Protein AF-A0A3N5YE38-F1 (afdb_monomer_lite)

Radius of gyration: 24.76 Å; chains: 1; bounding box: 48×30×62 Å

Foldseek 3Di:
DPPLVVVLVVQLVVLVVVVDDNVVSVVVSVQVSCVVPHPPDSVVVVVVVVVVVCPDPVVVVVVVLVVVVVVCVVVVVLVVLLVVCQVVQVVDVVRPPVSVVVSVVVVVVVSD

Sequence (112 aa):
MNITLATVLLLLFALLSSGVWIALSLLATAGISLGIFTQMPVAKIWSQAMWNSLNNWALAALPMFIFLGEMILRTRMSDLLFRGLKPWVQFIPGRLLHTNIIGSAIFAAVSG

pLDDT: mean 84.83, std 7.22, range [57.03, 94.38]

Structure (mmCIF, N/CA/C/O backbone):
data_AF-A0A3N5YE38-F1
#
_entry.id   AF-A0A3N5YE38-F1
#
loop_
_atom_site.group_PDB
_atom_site.id
_atom_site.type_symbol
_atom_site.label_atom_id
_atom_site.label_alt_id
_atom_site.label_comp_id
_atom_site.label_asym_id
_atom_site.label_entity_id
_atom_site.label_seq_id
_atom_site.pdbx_PDB_ins_code
_atom_site.Cartn_x
_atom_site.Cartn_y
_atom_site.Cartn_z
_atom_site.occupancy
_atom_site.B_iso_or_equiv
_atom_site.auth_seq_id
_atom_site.auth_comp_id
_atom_site.auth_asym_id
_atom_site.auth_atom_id
_atom_site.pdbx_PDB_model_num
ATOM 1 N N . MET A 1 1 ? -6.522 4.708 -36.241 1.00 57.03 1 MET A N 1
ATOM 2 C CA . MET A 1 1 ? -5.802 4.377 -34.992 1.00 57.03 1 MET A CA 1
ATOM 3 C C . MET A 1 1 ? -4.342 4.754 -35.200 1.00 57.03 1 MET A C 1
ATOM 5 O O . MET A 1 1 ? -3.771 4.274 -36.170 1.00 57.03 1 MET A O 1
ATOM 9 N N . ASN A 1 2 ? -3.755 5.634 -34.383 1.00 84.81 2 ASN A N 1
ATOM 10 C CA . ASN A 1 2 ? -2.328 5.968 -34.515 1.00 84.81 2 ASN A CA 1
ATOM 11 C C . ASN A 1 2 ? -1.480 4.703 -34.289 1.00 84.81 2 ASN A C 1
ATOM 13 O O . ASN A 1 2 ? -1.813 3.903 -33.415 1.00 84.81 2 ASN A O 1
ATOM 17 N N . ILE A 1 3 ? -0.408 4.517 -35.068 1.00 84.62 3 ILE A N 1
ATOM 18 C CA . ILE A 1 3 ? 0.449 3.310 -35.044 1.00 84.62 3 ILE A CA 1
ATOM 19 C C . ILE A 1 3 ? 0.931 2.993 -33.618 1.00 84.62 3 ILE A C 1
ATOM 21 O O . ILE A 1 3 ? 0.902 1.840 -33.201 1.00 84.62 3 ILE A O 1
ATOM 25 N N . THR A 1 4 ? 1.258 4.028 -32.841 1.00 85.56 4 THR A N 1
ATOM 26 C CA . THR A 1 4 ? 1.652 3.941 -31.427 1.00 85.56 4 THR A CA 1
ATOM 27 C C . THR A 1 4 ? 0.592 3.272 -30.546 1.00 85.56 4 THR A C 1
ATOM 29 O O . THR A 1 4 ? 0.899 2.386 -29.750 1.00 85.56 4 THR A O 1
ATOM 32 N N . LEU A 1 5 ? -0.679 3.645 -30.706 1.00 86.31 5 LEU A N 1
ATOM 33 C CA . LEU A 1 5 ? -1.786 3.080 -29.931 1.00 86.31 5 LEU A CA 1
ATOM 34 C C . LEU A 1 5 ? -2.030 1.613 -30.294 1.00 86.31 5 LEU A C 1
ATOM 36 O O . LEU A 1 5 ? -2.254 0.792 -29.408 1.00 86.31 5 LEU A O 1
ATOM 40 N N . ALA A 1 6 ? -1.940 1.272 -31.584 1.00 90.06 6 ALA A N 1
ATOM 41 C CA . ALA A 1 6 ? -2.104 -0.104 -32.045 1.00 90.06 6 ALA A CA 1
ATOM 42 C C . ALA A 1 6 ? -1.020 -1.028 -31.467 1.00 90.06 6 ALA A C 1
ATOM 44 O O . ALA A 1 6 ? -1.335 -2.110 -30.972 1.00 90.06 6 ALA A O 1
ATOM 45 N N . THR A 1 7 ? 0.240 -0.582 -31.456 1.00 88.06 7 THR A N 1
ATOM 46 C CA . THR A 1 7 ? 1.351 -1.352 -30.881 1.00 88.06 7 THR A CA 1
ATOM 47 C C . THR A 1 7 ? 1.218 -1.552 -29.375 1.00 88.06 7 THR A C 1
ATOM 49 O O . THR A 1 7 ? 1.467 -2.655 -28.900 1.00 88.06 7 THR A O 1
ATOM 52 N N . VAL A 1 8 ? 0.786 -0.531 -28.622 1.00 91.75 8 VAL A N 1
ATOM 53 C CA . VAL A 1 8 ? 0.604 -0.635 -27.162 1.00 91.75 8 VAL A CA 1
ATOM 54 C C . VAL A 1 8 ? -0.521 -1.608 -26.816 1.00 91.75 8 VAL A C 1
ATOM 56 O O . VAL A 1 8 ? -0.347 -2.454 -25.943 1.00 91.75 8 VAL A O 1
ATOM 59 N N . LEU A 1 9 ? -1.654 -1.526 -27.521 1.00 92.19 9 LEU A N 1
ATOM 60 C CA . LEU A 1 9 ? -2.789 -2.423 -27.298 1.00 92.19 9 LEU A CA 1
ATOM 61 C C . LEU A 1 9 ? -2.445 -3.876 -27.637 1.00 92.19 9 LEU A C 1
ATOM 63 O O . LEU A 1 9 ? -2.759 -4.766 -26.851 1.00 92.19 9 LEU A O 1
ATOM 67 N N . LEU A 1 10 ? -1.765 -4.125 -28.761 1.00 93.75 10 LEU A N 1
ATOM 68 C CA . LEU A 1 10 ? -1.320 -5.474 -29.125 1.00 93.75 10 LEU A CA 1
ATOM 69 C C . LEU A 1 10 ? -0.378 -6.069 -28.072 1.00 93.75 10 LEU A C 1
ATOM 71 O O . LEU A 1 10 ? -0.559 -7.220 -27.680 1.00 93.75 10 LEU A O 1
ATOM 75 N N . LEU A 1 11 ? 0.582 -5.282 -27.577 1.00 92.88 11 LEU A N 1
ATOM 76 C CA . LEU A 1 11 ? 1.498 -5.702 -26.512 1.00 92.88 11 LEU A CA 1
ATOM 77 C C . LEU A 1 11 ? 0.749 -6.040 -25.216 1.00 92.88 11 LEU A C 1
ATOM 79 O O . LEU A 1 11 ? 0.988 -7.097 -24.633 1.00 92.88 11 LEU A O 1
ATOM 83 N N . LEU A 1 12 ? -0.189 -5.181 -24.804 1.00 93.44 12 LEU A N 1
ATOM 84 C CA . LEU A 1 12 ? -1.008 -5.384 -23.608 1.00 93.44 12 LEU A CA 1
ATOM 85 C C . LEU A 1 12 ? -1.816 -6.685 -23.697 1.00 93.44 12 LEU A C 1
ATOM 87 O O . LEU A 1 12 ? -1.780 -7.504 -22.780 1.00 93.44 12 LEU A O 1
ATOM 91 N N . PHE A 1 13 ? -2.541 -6.886 -24.801 1.00 94.38 13 PHE A N 1
ATOM 92 C CA . PHE A 1 13 ? -3.379 -8.069 -24.981 1.00 94.38 13 PHE A CA 1
ATOM 93 C C . PHE A 1 13 ? -2.552 -9.346 -25.125 1.00 94.38 13 PHE A C 1
ATOM 95 O O . PHE A 1 13 ? -2.968 -10.381 -24.608 1.00 94.38 13 PHE A O 1
ATOM 102 N N . ALA A 1 14 ? -1.369 -9.288 -25.743 1.00 94.00 14 ALA A N 1
ATOM 103 C CA . ALA A 1 14 ? -0.448 -10.420 -25.787 1.00 94.00 14 ALA A CA 1
ATOM 104 C C . ALA A 1 14 ? 0.043 -10.817 -24.379 1.00 94.00 14 ALA A C 1
ATOM 106 O O . ALA A 1 14 ? 0.018 -11.996 -24.031 1.00 94.00 14 ALA A O 1
ATOM 107 N N . LEU A 1 15 ? 0.419 -9.839 -23.545 1.00 92.12 15 LEU A N 1
ATOM 108 C CA . LEU A 1 15 ? 0.863 -10.050 -22.158 1.00 92.12 15 LEU A CA 1
ATOM 109 C C . LEU A 1 15 ? -0.263 -10.481 -21.206 1.00 92.12 15 LEU A C 1
ATOM 111 O O . LEU A 1 15 ? -0.008 -11.164 -20.220 1.00 92.12 15 LEU A O 1
ATOM 115 N N . LEU A 1 16 ? -1.507 -10.075 -21.457 1.00 93.75 16 LEU A N 1
ATOM 116 C CA . LEU A 1 16 ? -2.662 -10.564 -20.696 1.00 93.75 16 LEU A CA 1
ATOM 117 C C . LEU A 1 16 ? -3.050 -11.984 -21.123 1.00 93.75 16 LEU A C 1
ATOM 119 O O . LEU A 1 16 ? -3.386 -12.811 -20.279 1.00 93.75 16 LEU A O 1
ATOM 123 N N . SER A 1 17 ? -2.953 -12.290 -22.420 1.00 93.00 17 SER A N 1
ATOM 124 C CA . SER A 1 17 ? -3.270 -13.620 -22.957 1.00 93.00 17 SER A CA 1
ATOM 125 C C . SER A 1 17 ? -2.262 -14.691 -22.534 1.00 93.00 17 SER A C 1
ATOM 127 O O . SER A 1 17 ? -2.606 -15.869 -22.514 1.00 93.00 17 SER A O 1
ATOM 129 N N . SER A 1 18 ? -1.037 -14.311 -22.156 1.00 90.69 18 SER A N 1
ATOM 130 C CA . SER A 1 18 ? -0.036 -15.242 -21.619 1.00 90.69 18 SER A CA 1
ATOM 131 C C . SER A 1 18 ? -0.307 -15.683 -20.171 1.00 90.69 18 SER A C 1
ATOM 133 O O . SER A 1 18 ? 0.447 -16.492 -19.635 1.00 90.69 18 SER A O 1
ATOM 135 N N . GLY A 1 19 ? -1.372 -15.181 -19.530 1.00 89.25 19 GLY A N 1
ATOM 136 C CA . GLY A 1 19 ? -1.756 -15.558 -18.165 1.00 89.25 19 GLY A CA 1
ATOM 137 C C . GLY A 1 19 ? -0.893 -14.923 -17.069 1.00 89.25 19 GLY A C 1
ATOM 138 O O . GLY A 1 19 ? -0.976 -15.322 -15.908 1.00 89.25 19 GLY A O 1
ATOM 139 N N . VAL A 1 20 ? -0.061 -13.937 -17.418 1.00 90.44 20 VAL A N 1
ATOM 140 C CA . VAL A 1 20 ? 0.755 -13.185 -16.458 1.00 90.44 20 VAL A CA 1
ATOM 141 C C . VAL A 1 20 ? -0.138 -12.283 -15.600 1.00 90.44 20 VAL A C 1
ATOM 143 O O . VAL A 1 20 ? -1.183 -11.797 -16.036 1.00 90.44 20 VAL A O 1
ATOM 146 N N . TRP A 1 21 ? 0.274 -12.053 -14.350 1.00 94.06 21 TRP A N 1
ATOM 147 C CA . TRP A 1 21 ? -0.452 -11.192 -13.419 1.00 94.06 21 TRP A CA 1
ATOM 148 C C . TRP A 1 21 ? -0.653 -9.781 -13.993 1.00 94.06 21 TRP A C 1
ATOM 150 O O . TRP A 1 21 ? 0.298 -9.153 -14.460 1.00 94.06 21 TRP A O 1
ATOM 160 N N . ILE A 1 22 ? -1.882 -9.261 -13.904 1.00 91.25 22 ILE A N 1
ATOM 161 C CA . ILE A 1 22 ? -2.324 -8.024 -14.575 1.00 91.25 22 ILE A CA 1
ATOM 162 C C . ILE A 1 22 ? -1.389 -6.840 -14.291 1.00 91.25 22 ILE A C 1
ATOM 164 O O . ILE A 1 22 ? -1.061 -6.082 -15.204 1.00 91.25 22 ILE A O 1
ATOM 168 N N . ALA A 1 23 ? -0.917 -6.690 -13.048 1.00 88.88 23 ALA A N 1
ATOM 169 C CA . ALA A 1 23 ? -0.032 -5.583 -12.695 1.00 88.88 23 ALA A CA 1
ATOM 170 C C . ALA A 1 23 ? 1.344 -5.690 -13.376 1.00 88.88 23 ALA A C 1
ATOM 172 O O . ALA A 1 23 ? 1.876 -4.680 -13.831 1.00 88.88 23 ALA A O 1
ATOM 173 N N . LEU A 1 24 ? 1.902 -6.902 -13.500 1.00 90.94 24 LEU A N 1
ATOM 174 C CA . LEU A 1 24 ? 3.157 -7.125 -14.227 1.00 90.94 24 LEU A CA 1
ATOM 175 C C . LEU A 1 24 ? 2.973 -6.862 -15.722 1.00 90.94 24 LEU A C 1
ATOM 177 O O . LEU A 1 24 ? 3.826 -6.223 -16.332 1.00 90.94 24 LEU A O 1
ATOM 181 N N . SER A 1 25 ? 1.845 -7.282 -16.298 1.00 92.69 25 SER A N 1
ATOM 182 C CA . SER A 1 25 ? 1.521 -7.030 -17.706 1.00 92.69 25 SER A CA 1
ATOM 183 C C . SER A 1 25 ? 1.390 -5.533 -18.005 1.00 92.69 25 SER A C 1
ATOM 185 O O . SER A 1 25 ? 1.931 -5.055 -19.005 1.00 92.69 25 SER A O 1
ATOM 187 N N . LEU A 1 26 ? 0.742 -4.768 -17.121 1.00 90.94 26 LEU A N 1
ATOM 188 C CA . LEU A 1 26 ? 0.638 -3.307 -17.221 1.00 90.94 26 LEU A CA 1
ATOM 189 C C . LEU A 1 26 ? 2.003 -2.621 -17.087 1.00 90.94 26 LEU A C 1
ATOM 191 O O . LEU A 1 26 ? 2.334 -1.766 -17.908 1.00 90.94 26 LEU A O 1
ATOM 195 N N . LEU A 1 27 ? 2.813 -3.021 -16.100 1.00 89.94 27 LEU A N 1
ATOM 196 C CA . LEU A 1 27 ? 4.161 -2.483 -15.900 1.00 89.94 27 LEU A CA 1
ATOM 197 C C . LEU A 1 27 ? 5.068 -2.763 -17.104 1.00 89.94 27 LEU A C 1
ATOM 199 O O . LEU A 1 27 ? 5.707 -1.847 -17.620 1.00 89.94 27 LEU A O 1
ATOM 203 N N . ALA A 1 28 ? 5.092 -4.004 -17.592 1.00 90.38 28 ALA A N 1
ATOM 204 C CA . ALA A 1 28 ? 5.887 -4.389 -18.754 1.00 90.38 28 ALA A CA 1
ATOM 205 C C . ALA A 1 28 ? 5.453 -3.616 -20.005 1.00 90.38 28 ALA A C 1
ATOM 207 O O . ALA A 1 28 ? 6.294 -3.054 -20.705 1.00 90.38 28 ALA A O 1
ATOM 208 N N . THR A 1 29 ? 4.144 -3.510 -20.249 1.00 92.38 29 THR A N 1
ATOM 209 C CA . THR A 1 29 ? 3.609 -2.752 -21.388 1.00 92.38 29 THR A CA 1
ATOM 210 C C . THR A 1 29 ? 4.001 -1.276 -21.304 1.00 92.38 29 THR A C 1
ATOM 212 O O . THR A 1 29 ? 4.481 -0.715 -22.291 1.00 92.38 29 THR A O 1
ATOM 215 N N . ALA A 1 30 ? 3.866 -0.644 -20.132 1.00 89.06 30 ALA A N 1
ATOM 216 C CA . ALA A 1 30 ? 4.270 0.746 -19.917 1.00 89.06 30 ALA A CA 1
ATOM 217 C C . ALA A 1 30 ? 5.778 0.954 -20.151 1.00 89.06 30 ALA A C 1
ATOM 219 O O . ALA A 1 30 ? 6.183 1.933 -20.771 1.00 89.06 30 ALA A O 1
ATOM 220 N N . GLY A 1 31 ? 6.620 0.016 -19.717 1.00 88.06 31 GLY A N 1
ATOM 221 C CA . GLY A 1 31 ? 8.077 0.116 -19.864 1.00 88.06 31 GLY A CA 1
ATOM 222 C C . GLY A 1 31 ? 8.547 -0.058 -21.295 1.00 88.06 31 GLY A C 1
ATOM 223 O O . GLY A 1 31 ? 9.301 0.770 -21.805 1.00 88.06 31 GL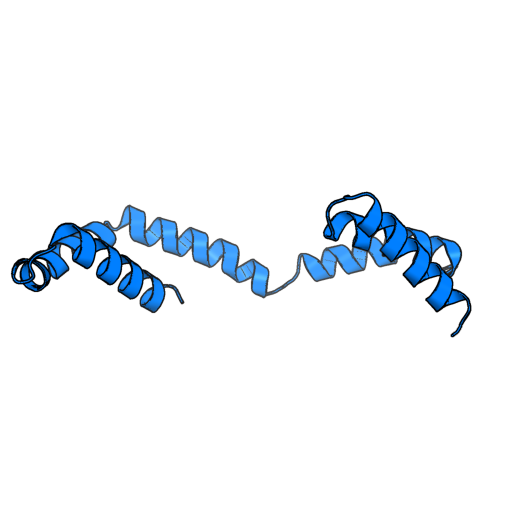Y A O 1
ATOM 224 N N . ILE A 1 32 ? 8.058 -1.110 -21.950 1.00 88.75 32 ILE A N 1
ATOM 225 C CA . ILE A 1 32 ? 8.400 -1.436 -23.335 1.00 88.75 32 ILE A CA 1
ATOM 226 C C . ILE A 1 32 ? 7.925 -0.316 -24.268 1.00 88.75 32 ILE A C 1
ATOM 228 O O . ILE A 1 32 ? 8.679 0.136 -25.124 1.00 88.75 32 ILE A O 1
ATOM 232 N N . SER A 1 33 ? 6.706 0.194 -24.072 1.00 88.12 33 SER A N 1
ATOM 233 C CA . SER A 1 33 ? 6.174 1.289 -24.891 1.00 88.12 33 SER A CA 1
ATOM 234 C C . SER A 1 33 ? 6.934 2.604 -24.706 1.00 88.12 33 SER A C 1
ATOM 236 O O . SER A 1 33 ? 7.266 3.249 -25.701 1.00 88.12 33 SER A O 1
ATOM 238 N N . LEU A 1 34 ? 7.278 2.980 -23.470 1.00 86.50 34 LEU A N 1
ATOM 239 C CA . LEU A 1 34 ? 8.099 4.166 -23.210 1.00 86.50 34 LEU A CA 1
ATOM 240 C C . LEU A 1 34 ? 9.492 4.047 -23.841 1.00 86.50 34 LEU A C 1
ATOM 242 O O . LEU A 1 34 ? 9.972 5.020 -24.415 1.00 86.50 34 LEU A O 1
ATOM 246 N N . GLY A 1 35 ? 10.115 2.865 -23.786 1.00 83.25 35 GLY A N 1
ATOM 247 C CA . GLY A 1 35 ? 11.434 2.626 -24.381 1.00 83.25 35 GLY A CA 1
ATOM 248 C C . GLY A 1 35 ? 11.446 2.647 -25.914 1.00 83.25 35 GLY A C 1
ATOM 249 O O . GLY A 1 35 ? 12.435 3.065 -26.507 1.00 83.25 35 GLY A O 1
ATOM 250 N N . ILE A 1 36 ? 10.355 2.228 -26.563 1.00 83.25 36 ILE A N 1
ATOM 251 C CA . ILE A 1 36 ? 10.247 2.210 -28.032 1.00 83.25 36 ILE A CA 1
ATOM 252 C C . ILE A 1 36 ? 9.889 3.596 -28.584 1.00 83.25 36 ILE A C 1
ATOM 254 O O . ILE A 1 36 ? 10.406 3.999 -29.625 1.00 83.25 36 ILE A O 1
ATOM 258 N N . PHE A 1 37 ? 8.994 4.327 -27.912 1.00 81.56 37 PHE A N 1
ATOM 259 C CA . PHE A 1 37 ? 8.387 5.539 -28.471 1.00 81.56 37 PHE A CA 1
ATOM 260 C C . PHE A 1 37 ? 8.919 6.851 -27.896 1.00 81.56 37 PHE A C 1
ATOM 262 O O . PHE A 1 37 ? 8.563 7.912 -28.405 1.00 81.56 37 PHE A O 1
ATOM 269 N N . THR A 1 38 ? 9.733 6.835 -26.837 1.00 76.94 38 THR A N 1
ATOM 270 C CA . THR A 1 38 ? 10.197 8.064 -26.177 1.00 76.94 38 THR A CA 1
ATOM 271 C C . THR A 1 38 ? 11.710 8.041 -25.944 1.00 76.94 38 THR A C 1
ATOM 273 O O . THR A 1 38 ? 12.247 7.106 -25.370 1.00 76.94 38 THR A O 1
ATOM 276 N N . GLN A 1 39 ? 12.404 9.118 -26.331 1.00 72.38 39 GLN A N 1
ATOM 277 C CA . GLN A 1 39 ? 13.841 9.332 -26.061 1.00 72.38 39 GLN A CA 1
ATOM 278 C C . GLN A 1 39 ? 14.104 9.929 -24.661 1.00 72.38 39 GLN A C 1
ATOM 280 O O . GLN A 1 39 ? 15.217 10.336 -24.335 1.00 72.38 39 GLN A O 1
ATOM 285 N N . MET A 1 40 ? 13.063 10.053 -23.833 1.00 71.62 40 MET A N 1
ATOM 286 C CA . MET A 1 40 ? 13.168 10.596 -22.481 1.00 71.62 40 MET A CA 1
ATOM 287 C C . MET A 1 40 ? 13.791 9.557 -21.543 1.00 71.62 40 MET A C 1
ATOM 289 O O . MET A 1 40 ? 13.620 8.358 -21.767 1.00 71.62 40 MET A O 1
ATOM 293 N N . PRO A 1 41 ? 14.462 9.982 -20.455 1.00 81.12 41 PRO A N 1
ATOM 294 C CA . PRO A 1 41 ? 15.071 9.058 -19.507 1.00 81.12 41 PRO A CA 1
ATOM 295 C C . PRO A 1 41 ? 14.004 8.183 -18.832 1.00 81.12 41 PRO A C 1
ATOM 297 O O . PRO A 1 41 ? 13.379 8.589 -17.850 1.00 81.12 41 PRO A O 1
ATOM 300 N N . VAL A 1 42 ? 13.807 6.967 -19.351 1.00 79.62 42 VAL A N 1
ATOM 301 C CA . VAL A 1 42 ? 12.795 6.010 -18.874 1.00 79.62 42 VAL A CA 1
ATOM 302 C C . VAL A 1 42 ? 12.964 5.760 -17.374 1.00 79.62 42 VAL A C 1
ATOM 304 O O . VAL A 1 42 ? 11.993 5.825 -16.628 1.00 79.62 42 VAL A O 1
ATOM 307 N N . ALA A 1 43 ? 14.205 5.619 -16.900 1.00 81.75 43 ALA A N 1
ATOM 308 C CA . ALA A 1 43 ? 14.515 5.439 -15.481 1.00 81.75 43 ALA A CA 1
ATOM 309 C C . ALA A 1 43 ? 13.963 6.560 -14.576 1.00 81.75 43 ALA A C 1
ATOM 311 O O . ALA A 1 43 ? 13.512 6.285 -13.467 1.00 81.75 43 ALA A O 1
ATOM 312 N N . LYS A 1 44 ? 13.949 7.814 -15.049 1.00 85.06 44 LYS A N 1
ATOM 313 C CA . LYS A 1 44 ? 13.423 8.960 -14.288 1.00 85.06 44 LYS A CA 1
ATOM 314 C C . LYS A 1 44 ? 11.894 8.962 -14.241 1.00 85.06 44 LYS A C 1
ATOM 316 O O . LYS A 1 44 ? 11.306 9.308 -13.223 1.00 85.06 44 LYS A O 1
ATOM 321 N N . ILE A 1 45 ? 11.249 8.569 -15.337 1.00 86.19 45 ILE A N 1
ATOM 322 C CA . ILE A 1 45 ? 9.785 8.458 -15.403 1.00 86.19 45 ILE A CA 1
ATOM 323 C C . ILE A 1 45 ? 9.313 7.345 -14.465 1.00 86.19 45 ILE A C 1
ATOM 325 O O . ILE A 1 45 ? 8.382 7.536 -13.688 1.00 86.19 45 ILE A O 1
ATOM 329 N N . TRP A 1 46 ? 10.003 6.207 -14.497 1.00 85.81 46 TRP A N 1
ATOM 330 C CA . TRP A 1 46 ? 9.724 5.066 -13.634 1.00 85.81 46 TRP A CA 1
ATOM 331 C C . TRP A 1 46 ? 9.923 5.386 -12.154 1.00 85.81 46 TRP A C 1
ATOM 333 O O . TRP A 1 46 ? 9.046 5.079 -11.347 1.00 85.81 46 TRP A O 1
ATOM 343 N N . SER A 1 47 ? 11.026 6.051 -11.794 1.00 87.44 47 SER A N 1
ATOM 344 C CA . SER A 1 47 ? 11.273 6.438 -10.403 1.00 87.44 47 SER A CA 1
ATOM 345 C C . SER A 1 47 ? 10.220 7.417 -9.887 1.00 87.44 47 SER A C 1
ATOM 347 O O . SER A 1 47 ? 9.723 7.249 -8.775 1.00 87.44 47 SER A O 1
ATOM 349 N N . GLN A 1 48 ? 9.810 8.387 -10.705 1.00 89.00 48 GLN A N 1
ATOM 350 C CA . GLN A 1 48 ? 8.775 9.346 -10.333 1.00 89.00 48 GLN A CA 1
ATOM 351 C C . GLN A 1 48 ? 7.383 8.702 -10.239 1.00 89.00 48 GLN A C 1
ATOM 353 O O . GLN A 1 48 ? 6.638 8.996 -9.306 1.00 89.00 48 GLN A O 1
ATOM 358 N N . ALA A 1 49 ? 7.033 7.792 -11.152 1.00 87.50 49 ALA A N 1
ATOM 359 C CA . ALA A 1 49 ? 5.771 7.053 -11.103 1.00 87.50 49 ALA A CA 1
ATOM 360 C C . ALA A 1 49 ? 5.683 6.137 -9.868 1.00 87.50 49 ALA A C 1
ATOM 362 O O . ALA A 1 49 ? 4.653 6.117 -9.188 1.00 87.50 49 ALA A O 1
ATOM 363 N N . MET A 1 50 ? 6.769 5.427 -9.536 1.00 87.81 50 MET A N 1
ATOM 364 C CA . MET A 1 50 ? 6.852 4.642 -8.300 1.00 87.81 50 MET A CA 1
ATOM 365 C C . MET A 1 50 ? 6.748 5.534 -7.066 1.00 87.81 50 MET A C 1
ATOM 367 O O . MET A 1 50 ? 5.958 5.236 -6.174 1.00 87.81 50 MET A O 1
ATOM 371 N N . TRP A 1 51 ? 7.488 6.646 -7.027 1.00 90.94 51 TRP A N 1
ATOM 372 C CA . TRP A 1 51 ? 7.431 7.586 -5.909 1.00 90.94 51 TRP A CA 1
ATOM 373 C C . TRP A 1 51 ? 6.016 8.123 -5.689 1.00 90.94 51 TRP A C 1
ATOM 375 O O . TRP A 1 51 ? 5.525 8.101 -4.567 1.00 90.94 51 TRP A O 1
ATOM 385 N N . ASN A 1 52 ? 5.321 8.524 -6.755 1.00 89.31 52 ASN A N 1
ATOM 386 C CA . ASN A 1 52 ? 3.936 8.990 -6.671 1.00 89.31 52 ASN A CA 1
ATOM 387 C C . ASN A 1 52 ? 2.971 7.896 -6.195 1.00 89.31 52 ASN A C 1
ATOM 389 O O . ASN A 1 52 ? 2.022 8.189 -5.474 1.00 89.31 52 ASN A O 1
ATOM 393 N N . SER A 1 53 ? 3.210 6.640 -6.580 1.00 86.69 53 SER A N 1
ATOM 394 C CA . SER A 1 53 ? 2.373 5.511 -6.155 1.00 86.69 53 SER A CA 1
ATOM 395 C C . SER A 1 53 ? 2.553 5.189 -4.670 1.00 86.69 53 SER A C 1
ATOM 397 O O . SER A 1 53 ? 1.585 4.848 -3.996 1.00 86.69 53 SER A O 1
ATOM 399 N N . LEU A 1 54 ? 3.783 5.315 -4.160 1.00 88.56 54 LEU A N 1
ATOM 400 C CA . LEU A 1 54 ? 4.121 5.095 -2.751 1.00 88.56 54 LEU A CA 1
ATOM 401 C C . LEU A 1 54 ? 3.754 6.291 -1.865 1.00 88.56 54 LEU A C 1
ATOM 403 O O . LEU A 1 54 ? 3.367 6.112 -0.714 1.00 88.56 54 LEU A O 1
ATOM 407 N N . ASN A 1 55 ? 3.834 7.508 -2.399 1.00 90.69 55 ASN A N 1
ATOM 408 C CA . ASN A 1 55 ? 3.448 8.734 -1.709 1.00 90.69 55 ASN A CA 1
ATOM 409 C C . ASN A 1 55 ? 1.951 9.034 -1.890 1.00 90.69 55 ASN A C 1
ATOM 411 O O . ASN A 1 55 ? 1.553 10.140 -2.260 1.00 90.69 55 ASN A O 1
ATOM 415 N N . ASN A 1 56 ? 1.116 8.017 -1.677 1.00 88.81 56 ASN A N 1
ATOM 416 C CA . ASN A 1 56 ? -0.331 8.134 -1.750 1.00 88.81 56 ASN A CA 1
ATOM 417 C C . ASN A 1 56 ? -0.914 8.231 -0.336 1.00 88.81 56 ASN A C 1
ATOM 419 O O . ASN A 1 56 ? -0.672 7.365 0.502 1.00 88.81 56 ASN A O 1
ATOM 423 N N . TRP A 1 57 ? -1.748 9.242 -0.091 1.00 88.00 57 TRP A N 1
ATOM 424 C CA . TRP A 1 57 ? -2.476 9.414 1.169 1.00 88.00 57 TRP A CA 1
ATOM 425 C C . TRP A 1 57 ? -3.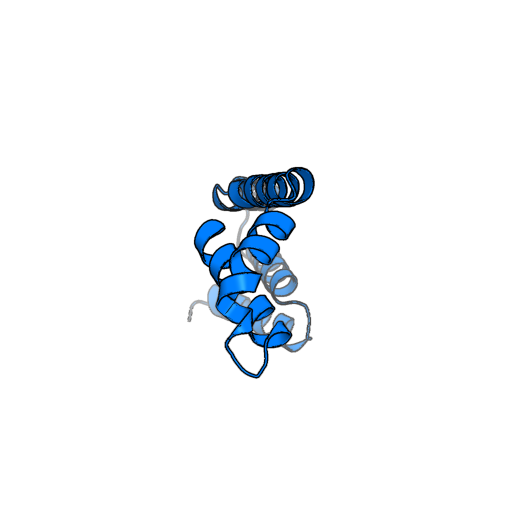329 8.199 1.551 1.00 88.00 57 TRP A C 1
ATOM 427 O O . TRP A 1 57 ? -3.488 7.915 2.733 1.00 88.00 57 TRP A O 1
ATOM 437 N N . ALA A 1 58 ? -3.811 7.425 0.575 1.00 88.88 58 ALA A N 1
ATOM 438 C CA . ALA A 1 58 ? -4.513 6.173 0.839 1.00 88.88 58 ALA A CA 1
ATOM 439 C C . ALA A 1 58 ? -3.624 5.131 1.545 1.00 88.88 58 ALA A C 1
ATOM 441 O O . ALA A 1 58 ? -4.111 4.373 2.378 1.00 88.88 58 ALA A O 1
ATOM 442 N N . LEU A 1 59 ? -2.311 5.114 1.278 1.00 89.31 59 LEU A N 1
ATOM 443 C CA . LEU A 1 59 ? -1.378 4.213 1.962 1.00 89.31 59 LEU A CA 1
ATOM 444 C C . LEU A 1 59 ? -1.159 4.617 3.423 1.00 89.31 59 LEU A C 1
ATOM 446 O O . LEU A 1 59 ? -0.843 3.754 4.234 1.00 89.31 59 LEU A O 1
ATOM 450 N N . ALA A 1 60 ? -1.399 5.880 3.796 1.00 90.25 60 ALA A N 1
ATOM 451 C CA . ALA A 1 60 ? -1.383 6.304 5.198 1.00 90.25 60 ALA A CA 1
ATOM 452 C C . ALA A 1 60 ? -2.539 5.691 6.016 1.00 90.25 60 ALA A C 1
ATOM 454 O O . ALA A 1 60 ? -2.433 5.585 7.239 1.00 90.25 60 ALA A O 1
ATOM 455 N N . ALA A 1 61 ? -3.609 5.223 5.360 1.00 90.06 61 ALA A N 1
ATOM 456 C CA . ALA A 1 61 ? -4.674 4.480 6.026 1.00 90.06 61 ALA A CA 1
ATOM 457 C C . ALA A 1 61 ? -4.215 3.085 6.487 1.00 90.06 61 ALA A C 1
ATOM 459 O O . ALA A 1 61 ? -4.703 2.603 7.505 1.00 90.06 61 ALA A O 1
ATOM 460 N N . LEU A 1 62 ? -3.248 2.449 5.806 1.00 91.88 62 LEU A N 1
ATOM 461 C CA . LEU A 1 62 ? -2.754 1.113 6.173 1.00 91.88 62 LEU A CA 1
ATOM 462 C C . LEU A 1 62 ? -2.130 1.080 7.586 1.00 91.88 62 LEU A C 1
ATOM 464 O O . LEU A 1 62 ? -2.572 0.259 8.391 1.00 91.88 62 LEU A O 1
ATOM 468 N N . PRO A 1 63 ? -1.170 1.961 7.951 1.00 90.69 63 PRO A N 1
ATOM 469 C CA . PRO A 1 63 ? -0.656 2.038 9.318 1.00 90.69 63 PRO A CA 1
ATOM 470 C C . PRO A 1 63 ? -1.742 2.321 10.350 1.00 90.69 63 PRO A C 1
ATOM 472 O O . PRO A 1 63 ? -1.738 1.714 11.416 1.00 90.69 63 PRO A O 1
ATOM 475 N N . MET A 1 64 ? -2.682 3.217 10.035 1.00 91.50 64 MET A N 1
ATOM 476 C CA . MET A 1 64 ? -3.773 3.560 10.949 1.00 91.50 64 MET A CA 1
ATOM 477 C C . MET A 1 64 ? -4.718 2.377 11.173 1.00 91.50 64 MET A C 1
ATOM 479 O O . MET A 1 64 ? -5.148 2.152 12.301 1.00 91.50 64 MET A O 1
ATOM 483 N N . PHE A 1 65 ? -4.978 1.575 10.139 1.00 89.25 65 PHE A N 1
ATOM 484 C CA . PHE A 1 65 ? -5.766 0.351 10.249 1.00 89.25 65 PHE A CA 1
ATOM 485 C C . PHE A 1 65 ? -5.062 -0.705 11.111 1.00 89.25 65 PHE A C 1
ATOM 487 O O . PHE A 1 65 ? -5.678 -1.297 11.997 1.00 89.25 65 PHE A O 1
ATOM 494 N N . ILE A 1 66 ? -3.753 -0.898 10.917 1.00 90.81 66 ILE A N 1
ATOM 495 C CA . ILE A 1 66 ? -2.945 -1.805 11.749 1.00 90.81 66 ILE A CA 1
ATOM 496 C C . ILE A 1 66 ? -2.936 -1.328 13.208 1.00 90.81 66 ILE A C 1
ATOM 498 O O . ILE A 1 66 ? -3.159 -2.124 14.119 1.00 90.81 66 ILE A O 1
ATOM 502 N N . PHE A 1 67 ? -2.734 -0.028 13.432 1.00 92.31 67 PHE A N 1
ATOM 503 C CA . PHE A 1 67 ? -2.713 0.574 14.762 1.00 92.31 67 PHE A CA 1
ATOM 504 C C . PHE A 1 67 ? -4.056 0.426 15.485 1.00 92.31 67 PHE A C 1
ATOM 506 O O . PHE A 1 67 ? -4.099 0.019 16.646 1.00 92.31 67 PHE A O 1
ATOM 513 N N . LEU A 1 68 ? -5.165 0.693 14.793 1.00 90.12 68 LEU A N 1
ATOM 514 C CA . LEU A 1 68 ? -6.512 0.477 15.313 1.00 90.12 68 LEU A CA 1
ATOM 515 C C . LEU A 1 68 ? -6.751 -1.000 15.655 1.00 90.12 68 LEU A C 1
ATOM 517 O O . LEU A 1 68 ? -7.251 -1.298 16.742 1.00 90.12 68 LEU A O 1
ATOM 521 N N . GLY A 1 69 ? -6.332 -1.922 14.784 1.00 87.62 69 GLY A N 1
ATOM 522 C CA . GLY A 1 69 ? -6.398 -3.359 15.046 1.00 87.62 69 GLY A CA 1
ATOM 523 C C . GLY A 1 69 ? -5.630 -3.757 16.309 1.00 87.62 69 GLY A C 1
ATOM 524 O O . GLY A 1 69 ? -6.156 -4.477 17.160 1.00 87.62 69 GLY A O 1
ATOM 525 N N . GLU A 1 70 ? -4.417 -3.231 16.492 1.00 90.94 70 GLU A N 1
ATOM 526 C CA . GLU A 1 70 ? -3.610 -3.487 17.685 1.00 90.94 70 GLU A CA 1
ATOM 527 C C . GLU A 1 70 ? -4.230 -2.880 18.957 1.00 90.94 70 GLU A C 1
ATOM 529 O O . GLU A 1 70 ? -4.239 -3.532 20.005 1.00 90.94 70 GLU A O 1
ATOM 534 N N . MET A 1 71 ? -4.818 -1.679 18.880 1.00 90.50 71 MET A N 1
ATOM 535 C CA . MET A 1 71 ? -5.538 -1.066 20.003 1.00 90.50 71 MET A CA 1
ATOM 536 C C . MET A 1 71 ? -6.753 -1.893 20.431 1.00 90.50 71 MET A C 1
ATOM 538 O O . MET A 1 71 ? -6.922 -2.155 21.624 1.00 90.50 71 MET A O 1
ATOM 542 N N . ILE A 1 72 ? -7.583 -2.343 19.485 1.00 88.50 72 ILE A N 1
ATOM 543 C CA . ILE A 1 72 ? -8.767 -3.173 19.760 1.00 88.50 72 ILE A CA 1
ATOM 544 C C . ILE A 1 72 ? -8.362 -4.493 20.432 1.00 88.50 72 ILE A C 1
ATOM 546 O O . ILE A 1 72 ? -8.983 -4.906 21.418 1.00 88.50 72 ILE A O 1
ATOM 550 N N . LEU A 1 73 ? -7.290 -5.128 19.941 1.00 85.81 73 LEU A N 1
ATOM 551 C CA . LEU A 1 73 ? -6.772 -6.382 20.492 1.00 85.81 73 LEU A CA 1
ATOM 552 C C . LEU A 1 73 ? -6.185 -6.198 21.899 1.00 85.81 73 LEU A C 1
ATOM 554 O O . LEU A 1 73 ? -6.507 -6.973 22.803 1.00 85.81 73 LEU A O 1
ATOM 558 N N . ARG A 1 74 ? -5.367 -5.161 22.123 1.00 90.06 74 ARG A N 1
ATOM 559 C CA . ARG A 1 74 ? -4.734 -4.904 23.431 1.00 90.06 74 ARG A CA 1
ATOM 560 C C . ARG A 1 74 ? -5.733 -4.476 24.504 1.00 90.06 74 ARG A C 1
ATOM 562 O O . ARG A 1 74 ? -5.596 -4.881 25.656 1.00 90.06 74 ARG A O 1
ATOM 569 N N . THR A 1 75 ? -6.746 -3.690 24.146 1.00 90.88 75 THR A N 1
ATOM 570 C CA . THR A 1 75 ? -7.760 -3.195 25.098 1.00 90.88 75 THR A CA 1
ATOM 571 C C . THR A 1 75 ? -8.827 -4.235 25.450 1.00 90.88 75 THR A C 1
ATOM 573 O O . THR A 1 75 ? -9.683 -3.966 26.290 1.00 90.88 75 THR A O 1
ATOM 576 N N . ARG A 1 76 ? -8.797 -5.429 24.835 1.00 84.50 76 ARG A N 1
ATOM 577 C CA . ARG A 1 76 ? -9.861 -6.448 24.934 1.00 84.50 76 ARG A CA 1
ATOM 578 C C . ARG A 1 76 ? -11.249 -5.886 24.605 1.00 84.50 76 ARG A C 1
ATOM 580 O O . ARG A 1 76 ? -12.257 -6.416 25.075 1.00 84.50 76 ARG A O 1
ATOM 587 N N . MET A 1 77 ? -11.315 -4.836 23.785 1.00 80.50 77 MET A N 1
ATOM 588 C CA . MET A 1 77 ? -12.572 -4.181 23.425 1.00 80.50 77 MET A CA 1
ATOM 589 C C . MET A 1 77 ? -13.523 -5.170 22.742 1.00 80.50 77 MET A C 1
ATOM 591 O O . MET A 1 77 ? -14.723 -5.135 22.994 1.00 80.50 77 MET A O 1
ATOM 595 N N . SER A 1 78 ? -12.980 -6.128 21.981 1.00 79.62 78 SER A N 1
ATOM 596 C CA . SER A 1 78 ? -13.740 -7.238 21.400 1.00 79.62 78 SER A CA 1
ATOM 597 C C . SER A 1 78 ? -14.424 -8.108 22.455 1.00 79.62 78 SER A C 1
ATOM 599 O O . SER A 1 78 ? -15.614 -8.372 22.328 1.00 79.62 78 SER A O 1
ATOM 601 N N . ASP A 1 79 ? -13.727 -8.513 23.522 1.00 82.19 79 ASP A N 1
ATOM 602 C CA . ASP A 1 79 ? -14.318 -9.338 24.593 1.00 82.19 79 ASP A CA 1
ATOM 603 C C . ASP A 1 79 ? -15.408 -8.553 25.348 1.00 82.19 79 ASP A C 1
ATOM 605 O O . ASP A 1 79 ? -16.473 -9.090 25.653 1.00 82.19 79 ASP A O 1
ATOM 609 N N . LEU A 1 80 ? -15.206 -7.248 25.567 1.00 84.25 80 LEU A N 1
ATOM 610 C CA . LEU A 1 80 ? -16.226 -6.368 26.151 1.00 84.25 80 LEU A CA 1
ATOM 611 C C . LEU A 1 80 ? -17.467 -6.236 25.253 1.00 84.25 80 LEU A C 1
ATOM 613 O O . LEU A 1 80 ? -18.589 -6.343 25.751 1.00 84.25 80 LEU A O 1
ATOM 617 N N . LEU A 1 81 ? -17.281 -6.079 23.940 1.00 83.12 81 LEU A N 1
ATOM 618 C CA . LEU A 1 81 ? -18.363 -6.036 22.952 1.00 83.12 81 LEU A CA 1
ATOM 619 C C . LEU A 1 81 ? -19.170 -7.337 22.942 1.00 83.12 81 LEU A C 1
ATOM 621 O O . LEU A 1 81 ? -20.395 -7.306 23.056 1.00 83.12 81 LEU A O 1
ATOM 625 N N . PHE A 1 82 ? -18.493 -8.485 22.875 1.00 79.31 82 PHE A N 1
ATOM 626 C CA . PHE A 1 82 ? -19.142 -9.797 22.873 1.00 79.31 82 PHE A CA 1
ATOM 627 C C . PHE A 1 82 ? -19.884 -10.082 24.186 1.00 79.31 82 PHE A C 1
ATOM 629 O O . PHE A 1 82 ? -21.010 -10.589 24.164 1.00 79.31 82 PHE A O 1
ATOM 636 N N . ARG A 1 83 ? -19.309 -9.713 25.338 1.00 81.25 83 ARG A N 1
ATOM 637 C CA . ARG A 1 83 ? -19.980 -9.830 26.644 1.00 81.25 83 ARG A CA 1
ATOM 638 C C . ARG A 1 83 ? -21.192 -8.909 26.765 1.00 81.25 83 ARG A C 1
ATOM 640 O O . ARG A 1 83 ? -22.197 -9.343 27.322 1.00 81.25 83 ARG A O 1
ATOM 647 N N . GLY A 1 84 ? -21.122 -7.688 26.232 1.00 80.44 84 GLY A N 1
ATOM 648 C CA . GLY A 1 84 ? -22.244 -6.742 26.194 1.00 80.44 84 GLY A CA 1
ATOM 649 C C . GLY A 1 84 ? -23.372 -7.175 25.249 1.00 80.44 84 GLY A C 1
ATOM 650 O O . GLY A 1 84 ? -24.545 -6.986 25.560 1.00 80.44 84 GLY A O 1
ATOM 651 N N . LEU A 1 85 ? -23.032 -7.838 24.141 1.00 79.81 85 LEU A N 1
ATOM 652 C CA . LEU A 1 85 ? -23.989 -8.403 23.181 1.00 79.81 85 LEU A CA 1
ATOM 653 C C . LEU A 1 85 ? -24.684 -9.669 23.688 1.00 79.81 85 LEU A C 1
ATOM 655 O O . LEU A 1 85 ? -25.846 -9.913 23.356 1.00 79.81 85 LEU A O 1
ATOM 659 N N . LYS A 1 86 ? -24.001 -10.475 24.507 1.00 77.06 86 LYS A N 1
ATOM 660 C CA . LYS A 1 86 ? -24.523 -11.735 25.052 1.00 77.06 86 LYS A CA 1
ATOM 661 C C . LYS A 1 86 ? -25.944 -11.619 25.643 1.00 77.06 86 LYS A C 1
ATOM 663 O O . LYS A 1 86 ? -26.785 -12.423 25.241 1.00 77.06 86 LYS A O 1
ATOM 668 N N . PRO A 1 87 ? -26.272 -10.663 26.537 1.00 78.00 87 PRO A N 1
ATOM 669 C CA . PRO A 1 87 ? -27.620 -10.551 27.097 1.00 78.00 87 PRO A CA 1
ATOM 670 C C . PRO A 1 87 ? -28.702 -10.146 26.088 1.00 78.00 87 PRO A C 1
ATOM 672 O O . PRO A 1 87 ? -29.871 -10.408 26.346 1.00 78.00 87 PRO A O 1
ATOM 675 N N . TRP A 1 88 ? -28.345 -9.553 24.947 1.00 74.62 88 TRP A N 1
ATOM 676 C CA . TRP A 1 88 ? -29.301 -9.196 23.893 1.00 74.62 88 TRP A CA 1
ATOM 677 C C . TRP A 1 88 ? -29.544 -10.370 22.940 1.00 74.62 88 TRP A C 1
ATOM 679 O O . TRP A 1 88 ? -30.683 -10.683 22.602 1.00 74.62 88 TRP A O 1
ATOM 689 N N . VAL A 1 89 ? -28.481 -11.084 22.557 1.00 75.88 89 VAL A N 1
ATOM 690 C CA . VAL A 1 89 ? -28.557 -12.191 21.589 1.00 75.88 89 VAL A CA 1
ATOM 691 C C . VAL A 1 89 ? -28.994 -13.513 22.242 1.00 75.88 89 VAL A C 1
ATOM 693 O O . VAL A 1 89 ? -29.451 -14.431 21.559 1.00 75.88 89 VAL A O 1
ATOM 696 N N . GLN A 1 90 ? -28.937 -13.626 23.576 1.00 75.31 90 GLN A N 1
ATOM 697 C CA . GLN A 1 90 ? -29.365 -14.835 24.293 1.00 75.31 90 GLN A CA 1
ATOM 698 C C . GLN A 1 90 ? -30.846 -15.188 24.095 1.00 75.31 90 GLN A C 1
ATOM 700 O O . GLN A 1 90 ? -31.199 -16.345 24.320 1.00 75.31 90 GLN A O 1
ATOM 705 N N . PHE A 1 91 ? -31.692 -14.234 23.704 1.00 73.81 91 PHE A N 1
ATOM 706 C CA . PHE A 1 91 ? -33.129 -14.443 23.516 1.00 73.81 91 PHE A CA 1
ATOM 707 C C . PHE A 1 91 ? -33.492 -15.002 22.130 1.00 73.81 91 PHE A C 1
ATOM 709 O O . PHE A 1 91 ? -34.637 -15.390 21.919 1.00 73.81 91 PHE A O 1
ATOM 716 N N . ILE A 1 92 ? -32.533 -15.089 21.197 1.00 76.00 92 ILE A N 1
ATOM 717 C CA . ILE A 1 92 ? -32.780 -15.505 19.809 1.00 76.00 92 ILE A CA 1
ATOM 718 C C . ILE A 1 92 ? -32.287 -16.952 19.589 1.00 76.00 92 ILE A C 1
ATOM 720 O O . ILE A 1 92 ? -31.112 -17.243 19.856 1.00 76.00 92 ILE A O 1
ATOM 724 N N . PRO A 1 93 ? -33.135 -17.879 19.093 1.00 67.00 93 PRO A N 1
ATOM 725 C CA . PRO A 1 93 ? -32.702 -19.231 18.733 1.00 67.00 93 PRO A CA 1
ATOM 726 C C . PRO A 1 93 ? -31.677 -19.155 17.582 1.00 67.00 93 PRO A C 1
ATOM 728 O O . PRO A 1 93 ? -31.989 -18.656 16.511 1.00 67.00 93 PRO A O 1
ATOM 731 N N . GLY A 1 94 ? -30.429 -19.585 17.825 1.00 72.44 94 GLY A N 1
ATOM 732 C CA . GLY A 1 94 ? -29.278 -19.407 16.908 1.00 72.44 94 GLY A CA 1
ATOM 733 C C . GLY A 1 94 ? -28.080 -18.643 17.509 1.00 72.44 94 GLY A C 1
ATOM 734 O O . GLY A 1 94 ? -26.995 -18.639 16.931 1.00 72.44 94 GLY A O 1
ATOM 735 N N . ARG A 1 95 ? -28.266 -18.042 18.695 1.00 71.69 95 ARG A N 1
ATOM 736 C CA . ARG A 1 95 ? -27.289 -17.483 19.662 1.00 71.69 95 ARG A CA 1
ATOM 737 C C . ARG A 1 95 ? -25.871 -17.167 19.143 1.00 71.69 95 ARG A C 1
ATOM 739 O O . ARG A 1 95 ? -25.563 -16.006 18.883 1.00 71.69 95 ARG A O 1
ATOM 746 N N . LEU A 1 96 ? -24.986 -18.162 19.025 1.00 70.25 96 LEU A N 1
ATOM 747 C CA . LEU A 1 96 ? -23.573 -17.947 18.665 1.00 70.25 96 LEU A CA 1
ATOM 748 C C . LEU A 1 96 ? -23.398 -17.384 17.246 1.00 70.25 96 LEU A C 1
ATOM 750 O O . LEU A 1 96 ? -22.528 -16.544 17.023 1.00 70.25 96 LEU A O 1
ATOM 754 N N . LEU A 1 97 ? -24.256 -17.792 16.308 1.00 78.94 97 LEU A N 1
ATOM 755 C CA . LEU A 1 97 ? -24.163 -17.392 14.905 1.00 78.94 97 LEU A CA 1
ATOM 756 C C . LEU A 1 97 ? -24.548 -15.916 14.721 1.00 78.94 97 LEU A C 1
ATOM 758 O O . LEU A 1 97 ? -23.821 -15.151 14.092 1.00 78.94 97 LEU A O 1
ATOM 762 N N . HIS A 1 98 ? -25.639 -15.486 15.362 1.00 79.31 98 HIS A N 1
ATOM 763 C CA . HIS A 1 98 ? -26.065 -14.084 15.347 1.00 79.31 98 HIS A CA 1
ATOM 764 C C . HIS A 1 98 ? -25.109 -13.168 16.113 1.00 79.31 98 HIS A C 1
ATOM 766 O O . HIS A 1 98 ? -24.889 -12.035 15.694 1.00 79.31 98 HIS A O 1
ATOM 772 N N . THR A 1 99 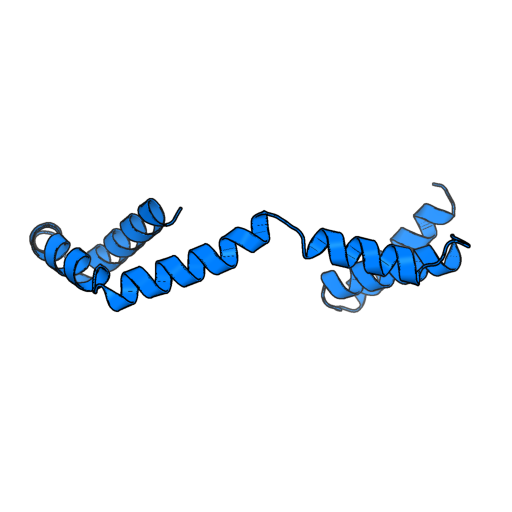? -24.489 -13.659 17.190 1.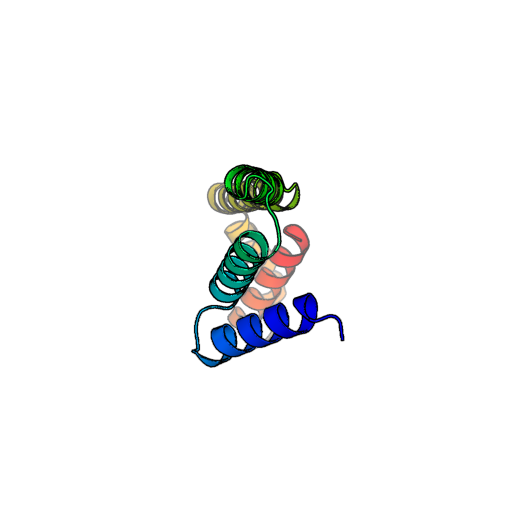00 78.44 99 THR A N 1
ATOM 773 C CA . THR A 1 99 ? -23.507 -12.869 17.946 1.00 78.44 99 THR A CA 1
ATOM 774 C C . THR A 1 99 ? -22.284 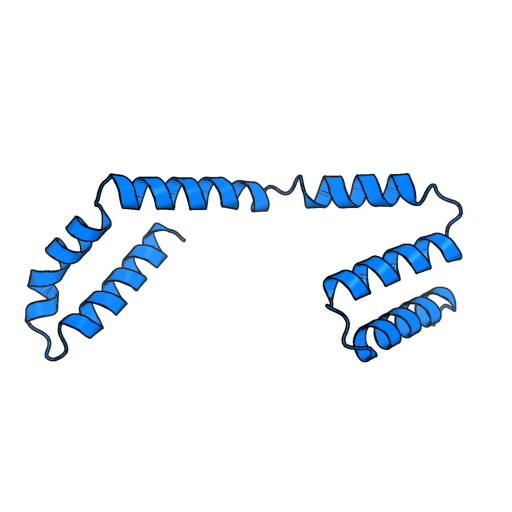-12.539 17.080 1.00 78.44 99 THR A C 1
ATOM 776 O O . THR A 1 99 ? -21.802 -11.411 17.125 1.00 78.44 99 THR A O 1
ATOM 779 N N . ASN A 1 100 ? -21.815 -13.480 16.252 1.00 83.12 100 ASN A N 1
ATOM 780 C CA . ASN A 1 100 ? -20.701 -13.234 15.334 1.00 83.12 100 ASN A CA 1
ATOM 781 C C . ASN A 1 100 ? -21.068 -12.214 14.246 1.00 83.12 100 ASN A C 1
ATOM 783 O O . ASN A 1 100 ? -20.336 -11.255 14.044 1.00 83.12 100 ASN A O 1
ATOM 787 N N . ILE A 1 101 ? -22.232 -12.372 13.602 1.00 84.94 101 ILE A N 1
ATOM 788 C CA . ILE A 1 101 ? -22.689 -11.458 12.540 1.00 84.94 101 ILE A CA 1
ATOM 789 C C . ILE A 1 101 ? -22.847 -10.028 13.074 1.00 84.94 101 ILE A C 1
ATOM 791 O O . ILE A 1 101 ? -22.358 -9.085 12.457 1.00 84.94 101 ILE A O 1
ATOM 795 N N . ILE A 1 102 ? -23.488 -9.859 14.235 1.00 83.88 102 ILE A N 1
ATOM 796 C CA . ILE A 1 102 ? -23.678 -8.538 14.849 1.00 83.88 102 ILE A CA 1
ATOM 797 C C . ILE A 1 102 ? -22.336 -7.966 15.325 1.00 83.88 102 ILE A C 1
ATOM 799 O O . ILE A 1 102 ? -22.078 -6.781 15.129 1.00 83.88 102 ILE A O 1
ATOM 803 N N . GLY A 1 103 ? -21.459 -8.800 15.890 1.00 82.25 103 GLY A N 1
ATOM 804 C CA . GLY A 1 103 ? -20.103 -8.400 16.260 1.00 82.25 103 GLY A CA 1
ATOM 805 C C . GLY A 1 103 ? -19.323 -7.870 15.057 1.00 82.25 103 GLY A C 1
ATOM 806 O O . GLY A 1 103 ? -18.813 -6.753 15.106 1.00 82.25 103 GLY A O 1
ATOM 807 N N . SER A 1 104 ? -19.295 -8.617 13.950 1.00 82.50 104 SER A N 1
ATOM 808 C CA . SER A 1 104 ? -18.660 -8.189 12.699 1.00 82.50 104 SER A CA 1
ATOM 809 C C . SER A 1 104 ? -19.285 -6.913 12.130 1.00 82.50 104 SER A C 1
ATOM 811 O O . SER A 1 104 ? -18.550 -6.047 11.670 1.00 82.50 104 SER A O 1
ATOM 813 N N . ALA A 1 105 ? -20.610 -6.755 12.200 1.00 84.88 105 ALA A N 1
ATOM 814 C CA . ALA A 1 105 ? -21.298 -5.551 11.731 1.00 84.88 105 ALA A CA 1
ATOM 815 C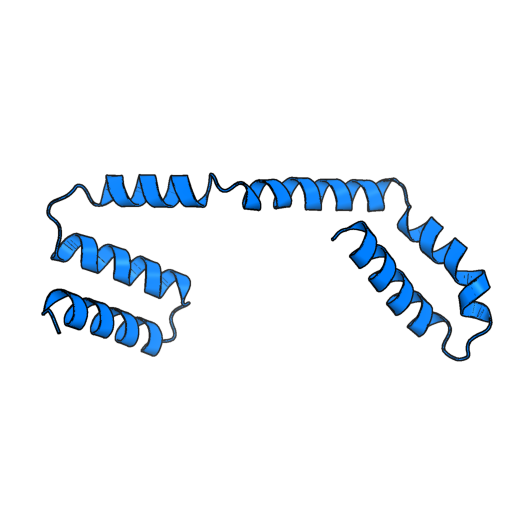 C . ALA A 1 105 ? -20.936 -4.301 12.552 1.00 84.88 105 ALA A C 1
ATOM 817 O O . ALA A 1 105 ? -20.693 -3.243 11.978 1.00 84.88 105 ALA A O 1
ATOM 818 N N . ILE A 1 106 ? -20.851 -4.415 13.881 1.00 82.62 106 ILE A N 1
ATOM 819 C CA . ILE A 1 106 ? -20.431 -3.303 14.747 1.00 82.62 106 ILE A CA 1
ATOM 820 C C . ILE A 1 106 ? -18.953 -2.970 14.519 1.00 82.62 106 ILE A C 1
ATOM 822 O O . ILE A 1 106 ? -18.601 -1.797 14.431 1.00 82.62 106 ILE A O 1
ATOM 826 N N . PHE A 1 107 ? -18.092 -3.981 14.373 1.00 79.25 107 PHE A N 1
ATOM 827 C CA . PHE A 1 107 ? -16.682 -3.758 14.047 1.00 79.25 107 PHE A CA 1
ATOM 828 C C . PHE A 1 107 ? -16.500 -3.072 12.692 1.00 79.25 107 PHE A C 1
ATOM 830 O O . PHE A 1 107 ? -15.703 -2.143 12.602 1.00 79.25 107 PHE A O 1
ATOM 837 N N . ALA A 1 108 ? -17.266 -3.466 11.672 1.00 82.94 108 ALA A N 1
ATOM 838 C CA . ALA A 1 108 ? -17.273 -2.787 10.380 1.00 82.94 108 ALA A CA 1
ATOM 839 C C . ALA A 1 108 ? -17.747 -1.328 10.511 1.00 82.94 108 ALA A C 1
ATOM 841 O O . ALA A 1 108 ? -17.085 -0.425 10.020 1.00 82.94 108 ALA A O 1
ATOM 842 N N . ALA A 1 109 ? -18.828 -1.069 11.256 1.00 81.75 109 ALA A N 1
ATOM 843 C CA . ALA A 1 109 ? -19.349 0.286 11.463 1.00 81.75 109 ALA A CA 1
ATOM 844 C C . ALA A 1 109 ? -18.383 1.222 12.216 1.00 81.75 109 ALA A C 1
ATOM 846 O O . ALA A 1 109 ? -18.382 2.426 11.971 1.00 81.75 109 ALA A O 1
ATOM 847 N N . VAL A 1 110 ? -17.576 0.690 13.140 1.00 75.31 110 VAL A N 1
ATOM 848 C CA . VAL A 1 110 ? -16.572 1.466 13.890 1.00 75.31 110 VAL A CA 1
ATOM 849 C C . VAL A 1 110 ? -15.276 1.637 13.097 1.00 75.31 110 VAL A C 1
ATOM 851 O O . VAL A 1 110 ? -14.606 2.657 13.243 1.00 75.31 110 VAL A O 1
ATOM 854 N N . SER A 1 111 ? -14.910 0.649 12.278 1.00 70.62 111 SER A N 1
ATOM 855 C CA . SER A 1 111 ? -13.650 0.657 11.533 1.00 70.62 111 SER A CA 1
ATOM 856 C C . SER A 1 111 ? -13.738 1.335 10.163 1.00 70.62 111 SER A C 1
ATOM 858 O O . SER A 1 111 ? -12.681 1.661 9.619 1.00 70.62 111 SER A O 1
ATOM 860 N N . GLY A 1 112 ? -14.952 1.582 9.654 1.00 60.28 112 GLY A N 1
ATOM 861 C CA . GLY A 1 112 ? -15.188 2.123 8.312 1.00 60.28 112 GLY A CA 1
ATOM 862 C C . GLY A 1 112 ? -15.170 1.041 7.244 1.00 60.28 112 GLY A C 1
ATOM 863 O O . GLY A 1 112 ? -14.135 0.349 7.126 1.00 60.28 112 GLY A O 1
#

Secondary structure (DSSP, 8-state):
--HHHHHHHHHHHHHHHTT--HHHHHHHHHHHHHHHH--S-HHHHHHHHHHHHHS-HHHHHHHHHHHHHHHHHHTTHHHHHHHHHHHHHTTSTTHHHHHHHHHHHHHHHHH-